Protein AF-A0A517R1C3-F1 (afdb_monomer_lite)

Radius of gyration: 14.02 Å; chains: 1; bounding box: 30×22×38 Å

Organism: NCBI:txid2527980

Structure (mmCIF, N/CA/C/O backbone):
data_AF-A0A517R1C3-F1
#
_entry.id   AF-A0A517R1C3-F1
#
loop_
_atom_site.group_PDB
_atom_site.id
_atom_site.type_symbol
_atom_site.label_atom_id
_atom_site.label_alt_id
_atom_site.label_comp_id
_atom_site.label_asym_id
_atom_site.label_entity_id
_atom_site.label_seq_id
_atom_site.pdbx_PDB_ins_code
_atom_site.Cartn_x
_atom_site.Cartn_y
_atom_site.Cartn_z
_atom_site.occupancy
_atom_site.B_iso_or_equiv
_atom_site.auth_seq_id
_atom_site.auth_comp_id
_atom_site.auth_asym_id
_atom_site.auth_atom_id
_atom_site.pdbx_PDB_model_num
ATOM 1 N N . MET A 1 1 ? 16.264 2.420 -1.023 1.00 49.44 1 MET A N 1
ATOM 2 C CA . MET A 1 1 ? 14.901 2.365 -1.586 1.00 49.44 1 MET A CA 1
ATOM 3 C C . MET A 1 1 ? 14.806 3.282 -2.793 1.00 49.44 1 MET A C 1
ATOM 5 O O . MET A 1 1 ? 14.989 4.488 -2.650 1.00 49.44 1 MET A O 1
ATOM 9 N N . GLN A 1 2 ? 14.559 2.724 -3.978 1.00 55.94 2 GLN A N 1
ATOM 10 C CA . GLN A 1 2 ? 14.267 3.508 -5.182 1.00 55.94 2 GLN A CA 1
ATOM 11 C C . GLN A 1 2 ? 12.750 3.575 -5.373 1.00 55.94 2 GLN A C 1
ATOM 13 O O . GLN A 1 2 ? 12.184 2.885 -6.212 1.00 55.94 2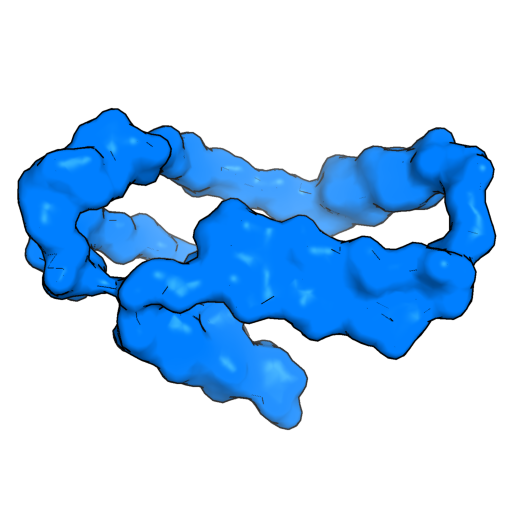 GLN A O 1
ATOM 18 N N . THR A 1 3 ? 12.076 4.396 -4.571 1.00 45.84 3 THR A N 1
ATOM 19 C CA . THR A 1 3 ? 10.622 4.623 -4.686 1.00 45.84 3 THR A CA 1
ATOM 20 C C . THR A 1 3 ? 10.285 5.916 -5.436 1.00 4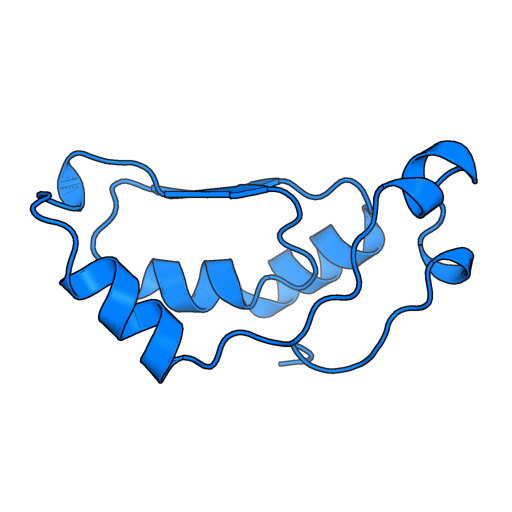5.84 3 THR A C 1
ATOM 22 O O . THR A 1 3 ? 9.114 6.243 -5.611 1.00 45.84 3 THR A O 1
ATOM 25 N N . SER A 1 4 ? 11.302 6.657 -5.890 1.00 44.03 4 SER A N 1
ATOM 26 C CA . SER A 1 4 ? 11.184 7.892 -6.670 1.00 44.03 4 SER A CA 1
ATOM 27 C C . SER A 1 4 ? 11.820 7.753 -8.063 1.00 44.03 4 SER A C 1
ATOM 29 O O . SER A 1 4 ? 12.686 6.906 -8.291 1.00 44.03 4 SER A O 1
ATOM 31 N N . GLY A 1 5 ? 11.350 8.575 -9.009 1.00 47.28 5 GLY A N 1
ATOM 32 C CA . GLY A 1 5 ? 11.813 8.629 -10.402 1.00 47.28 5 GLY A CA 1
ATOM 33 C C . GLY A 1 5 ? 10.711 8.292 -11.411 1.00 47.28 5 GLY A C 1
ATOM 34 O O . GLY A 1 5 ? 9.980 7.321 -11.218 1.00 47.28 5 GLY A O 1
ATOM 35 N N . ILE A 1 6 ? 10.614 9.097 -12.474 1.00 49.56 6 ILE A N 1
ATOM 36 C CA . ILE A 1 6 ? 9.699 8.880 -13.603 1.00 49.56 6 ILE A CA 1
ATOM 37 C C . ILE A 1 6 ? 10.239 7.707 -14.422 1.00 49.56 6 ILE A C 1
ATOM 39 O O . ILE A 1 6 ? 11.386 7.743 -14.864 1.00 49.56 6 ILE A O 1
ATOM 43 N N . VAL A 1 7 ? 9.424 6.670 -14.604 1.00 53.78 7 VAL A N 1
ATOM 44 C CA . VAL A 1 7 ? 9.657 5.663 -15.643 1.00 53.78 7 VAL A CA 1
ATOM 45 C C . VAL A 1 7 ? 8.748 6.036 -16.799 1.00 53.78 7 VAL A C 1
ATOM 47 O O . VAL A 1 7 ? 7.533 6.134 -16.625 1.00 53.78 7 VAL A O 1
ATOM 50 N N . TRP A 1 8 ? 9.343 6.335 -17.947 1.00 53.06 8 TRP A N 1
ATOM 51 C CA . TRP A 1 8 ? 8.593 6.759 -19.119 1.00 53.06 8 TRP A CA 1
ATOM 52 C C . TRP A 1 8 ? 7.852 5.562 -19.704 1.00 53.06 8 TRP A C 1
ATOM 54 O O . TRP A 1 8 ? 8.382 4.455 -19.736 1.00 53.06 8 TRP A O 1
ATOM 64 N N . GLN A 1 9 ? 6.626 5.782 -20.179 1.00 51.00 9 GLN A N 1
ATOM 65 C CA . GLN A 1 9 ? 5.740 4.715 -20.663 1.00 51.00 9 GLN A CA 1
ATOM 66 C C . GLN A 1 9 ? 6.390 3.824 -21.739 1.00 51.00 9 GLN A C 1
ATOM 68 O O . GLN A 1 9 ? 6.150 2.621 -21.779 1.00 51.00 9 GLN A O 1
ATOM 73 N N . GLN A 1 10 ? 7.266 4.408 -22.558 1.00 48.09 10 GLN A N 1
ATOM 74 C CA . GLN A 1 10 ? 8.054 3.738 -23.597 1.00 48.09 10 GLN A CA 1
ATOM 75 C C . GLN A 1 10 ? 9.080 2.716 -23.068 1.00 48.09 10 GLN A C 1
ATOM 77 O O . GLN A 1 10 ? 9.457 1.802 -23.796 1.00 48.09 10 GLN A O 1
ATOM 82 N N . ASP A 1 11 ? 9.502 2.837 -21.808 1.00 54.75 11 ASP A N 1
ATOM 83 C CA . ASP A 1 11 ? 10.523 1.980 -21.193 1.00 54.75 11 ASP A CA 1
ATOM 84 C C . ASP A 1 11 ? 9.905 0.819 -20.387 1.00 54.75 11 ASP A C 1
ATOM 86 O O . ASP A 1 11 ? 10.625 -0.034 -19.878 1.00 54.75 11 ASP A O 1
ATOM 90 N N . LEU A 1 12 ? 8.570 0.766 -20.278 1.00 53.06 12 LEU A N 1
ATOM 91 C CA . LEU A 1 12 ? 7.829 -0.198 -19.449 1.00 53.06 12 LEU A CA 1
ATOM 92 C C . LEU A 1 12 ? 7.506 -1.528 -20.155 1.00 53.06 12 LEU A C 1
ATOM 94 O O . LEU A 1 12 ? 6.901 -2.412 -19.549 1.00 53.06 12 LEU A O 1
ATOM 98 N N . GLY A 1 13 ? 7.853 -1.677 -21.438 1.00 49.78 13 GLY A N 1
ATOM 99 C CA . GLY A 1 13 ? 7.572 -2.897 -22.210 1.00 49.78 13 GLY A CA 1
ATOM 100 C C . GLY A 1 13 ? 6.078 -3.192 -22.429 1.00 49.78 13 GLY A C 1
ATOM 101 O O . GLY A 1 13 ? 5.720 -4.309 -22.797 1.00 49.78 13 GLY A O 1
ATOM 102 N N . VAL A 1 14 ? 5.204 -2.208 -22.205 1.00 48.28 14 VAL A N 1
ATOM 103 C CA . VAL A 1 14 ? 3.753 -2.302 -22.419 1.00 48.28 14 VAL A CA 1
ATOM 104 C C . VAL A 1 14 ? 3.374 -1.838 -23.825 1.00 48.28 14 VAL A C 1
ATOM 106 O O . VAL A 1 14 ? 3.983 -0.932 -24.388 1.00 48.28 14 VAL A O 1
ATOM 109 N N . SER A 1 15 ? 2.354 -2.472 -24.405 1.00 50.06 15 SER A N 1
ATOM 110 C CA . SER A 1 15 ? 1.816 -2.083 -25.716 1.00 50.06 15 SER A CA 1
ATOM 111 C C . SER A 1 15 ? 1.227 -0.663 -25.683 1.00 50.06 15 SER A C 1
ATOM 113 O O . SER A 1 15 ? 0.721 -0.237 -24.645 1.00 50.06 15 SER A O 1
ATOM 115 N N . GLU A 1 16 ? 1.222 0.055 -26.815 1.00 49.97 16 GLU A N 1
ATOM 116 C CA . GLU A 1 16 ? 0.690 1.435 -26.931 1.00 49.97 16 GLU A CA 1
ATOM 117 C C . GLU A 1 16 ? -0.711 1.595 -26.308 1.00 49.97 16 GLU A C 1
ATOM 119 O O . GLU A 1 16 ? -1.002 2.580 -25.636 1.00 49.97 16 GLU A O 1
ATOM 124 N N . LYS A 1 17 ? -1.552 0.562 -26.422 1.00 47.69 17 LYS A N 1
ATOM 125 C CA . LYS A 1 17 ? -2.917 0.527 -25.877 1.00 47.69 17 LYS A CA 1
ATOM 126 C C . LYS A 1 17 ? -2.987 0.525 -24.339 1.00 47.69 17 LYS A C 1
ATOM 128 O O . LYS A 1 17 ? -4.007 0.899 -23.769 1.00 47.69 17 LYS A O 1
ATOM 133 N N . GLN A 1 18 ? -1.938 0.062 -23.661 1.00 44.06 18 GLN A N 1
ATOM 134 C CA . GLN A 1 18 ? -1.840 0.043 -22.195 1.00 44.06 18 GLN A CA 1
ATOM 135 C C . GLN A 1 18 ? -1.263 1.360 -21.653 1.00 44.06 18 GLN A C 1
ATOM 137 O O . GLN A 1 18 ? -1.630 1.779 -20.558 1.00 44.06 18 GLN A O 1
ATOM 142 N N . ALA A 1 19 ? -0.420 2.040 -22.438 1.00 47.06 19 ALA A N 1
ATOM 143 C CA . ALA A 1 19 ?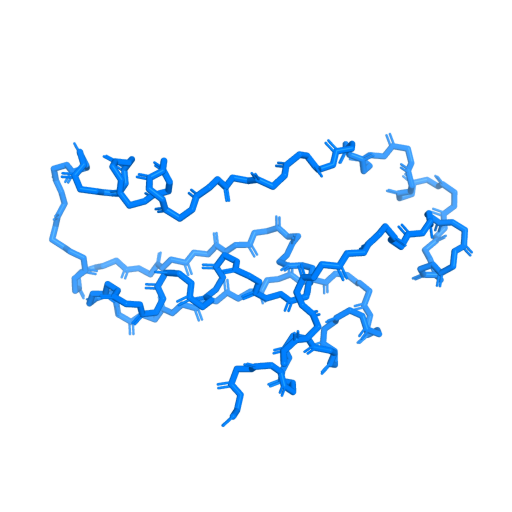 0.139 3.351 -22.109 1.00 47.06 19 ALA A CA 1
ATOM 144 C C . ALA A 1 19 ? -0.929 4.464 -22.116 1.00 47.06 19 ALA A C 1
ATOM 146 O O . ALA A 1 19 ? -0.922 5.325 -21.239 1.00 47.06 19 ALA A O 1
ATOM 147 N N . GLU A 1 20 ? -1.911 4.391 -23.024 1.00 46.94 20 GLU A N 1
ATOM 148 C CA . GLU A 1 20 ? -3.041 5.338 -23.097 1.00 46.94 20 GLU A CA 1
ATOM 149 C C . GLU A 1 20 ? -3.930 5.358 -21.839 1.00 46.94 20 GLU A C 1
ATOM 151 O O . GLU A 1 20 ? -4.669 6.319 -21.625 1.00 46.94 20 GLU A O 1
ATOM 156 N N . GLN A 1 21 ? -3.870 4.321 -20.994 1.00 48.69 21 GLN A N 1
ATOM 157 C CA . GLN A 1 21 ? -4.640 4.249 -19.744 1.00 48.69 21 GLN A CA 1
ATOM 158 C C . GLN A 1 21 ? -3.832 4.622 -18.494 1.00 48.69 21 GLN A C 1
ATOM 160 O O . GLN A 1 21 ? -4.401 4.714 -17.405 1.00 48.69 21 GLN A O 1
ATOM 165 N N . ALA A 1 22 ? -2.523 4.847 -18.626 1.00 44.62 22 ALA A N 1
ATOM 166 C CA . ALA A 1 22 ? -1.663 5.197 -17.505 1.00 44.62 22 ALA A CA 1
ATOM 167 C C . ALA A 1 22 ? -1.741 6.709 -17.227 1.00 44.62 22 ALA A C 1
ATOM 169 O O . ALA A 1 22 ? -1.198 7.526 -17.968 1.00 44.62 22 ALA A O 1
ATOM 170 N N . VAL A 1 23 ? -2.427 7.081 -16.145 1.00 48.03 23 VAL A N 1
ATOM 171 C CA . VAL A 1 23 ? -2.515 8.467 -15.658 1.00 48.03 23 VAL A CA 1
ATOM 172 C C . VAL A 1 23 ? -1.193 8.853 -14.980 1.00 48.03 23 VAL A C 1
ATOM 174 O O . VAL A 1 23 ? -0.659 8.074 -14.191 1.00 48.03 23 VAL A O 1
ATOM 177 N N . GLU A 1 24 ? -0.656 10.046 -15.267 1.00 42.03 24 GLU 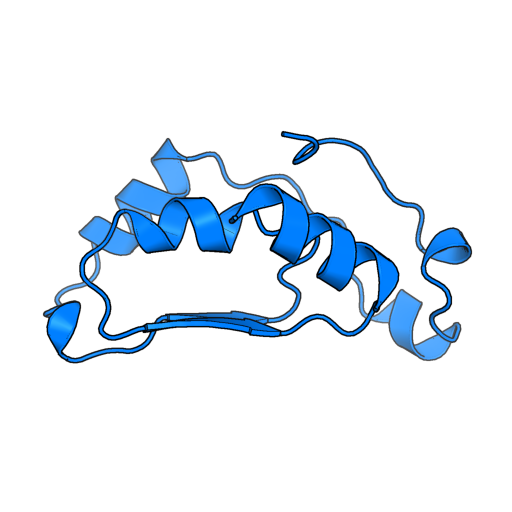A N 1
ATOM 178 C CA . GLU A 1 24 ? 0.536 10.580 -14.587 1.00 42.03 24 GLU A CA 1
ATOM 179 C C . GLU A 1 24 ? 0.359 10.557 -13.057 1.00 42.03 24 GLU A C 1
ATOM 181 O O . GLU A 1 24 ? -0.532 11.199 -12.495 1.00 42.03 24 GLU A O 1
ATOM 186 N N . TYR A 1 25 ? 1.229 9.811 -12.373 1.00 49.69 25 TYR A N 1
ATOM 187 C CA . TYR A 1 25 ? 1.185 9.615 -10.927 1.00 49.69 25 TYR A CA 1
ATOM 188 C C . TYR A 1 25 ? 1.917 10.751 -10.195 1.00 49.69 25 TYR A C 1
ATOM 190 O O . TYR A 1 25 ? 3.148 10.780 -10.135 1.00 49.69 25 TYR A O 1
ATOM 198 N N . ASN A 1 26 ? 1.167 11.678 -9.592 1.00 49.97 26 ASN A N 1
ATOM 199 C CA . ASN A 1 26 ? 1.699 12.542 -8.537 1.00 49.97 26 ASN A CA 1
ATOM 200 C C . ASN A 1 26 ? 1.776 11.730 -7.232 1.00 49.97 26 ASN A C 1
ATOM 202 O O . ASN A 1 26 ? 0.763 11.160 -6.827 1.00 49.97 26 ASN A O 1
ATOM 206 N N . PRO A 1 27 ? 2.933 11.649 -6.548 1.00 54.38 27 PRO A N 1
ATOM 207 C CA . PRO A 1 27 ? 3.061 10.790 -5.381 1.00 54.38 27 PRO A CA 1
ATOM 208 C C . PRO A 1 27 ? 2.219 11.306 -4.211 1.00 54.38 27 PRO A C 1
ATOM 210 O O . PRO A 1 27 ? 2.495 12.374 -3.664 1.00 54.38 27 PRO A O 1
ATOM 213 N N . THR A 1 28 ? 1.247 10.501 -3.776 1.00 61.56 28 THR A N 1
ATOM 214 C CA . THR A 1 28 ? 0.551 10.683 -2.496 1.00 61.56 28 THR A CA 1
ATOM 215 C C . THR A 1 28 ? 1.589 10.781 -1.376 1.00 61.56 28 THR A C 1
ATOM 217 O O . THR A 1 28 ? 2.475 9.923 -1.239 1.00 61.56 28 THR A O 1
ATOM 220 N N . THR A 1 29 ? 1.531 11.850 -0.578 1.00 73.81 29 THR A N 1
ATOM 221 C CA . THR A 1 29 ? 2.405 11.966 0.593 1.00 73.81 29 THR A CA 1
ATOM 222 C C . THR A 1 29 ? 2.005 10.913 1.624 1.00 73.81 29 THR A C 1
ATOM 224 O O . THR A 1 29 ? 0.828 10.577 1.748 1.00 73.81 29 THR A O 1
ATOM 227 N N . ALA A 1 30 ? 2.964 10.413 2.409 1.00 76.19 30 ALA A N 1
ATOM 228 C CA . ALA A 1 30 ? 2.661 9.436 3.459 1.00 76.19 30 ALA A CA 1
ATOM 229 C C . ALA A 1 30 ? 1.621 9.970 4.460 1.00 76.19 30 ALA A C 1
ATOM 231 O O . ALA A 1 30 ? 0.742 9.236 4.896 1.00 76.19 30 ALA A O 1
ATOM 232 N N . SER A 1 31 ? 1.660 11.276 4.741 1.00 79.69 31 SER A N 1
ATOM 233 C CA . SER A 1 31 ? 0.682 11.946 5.600 1.00 79.69 31 SER A CA 1
ATOM 234 C C . SER A 1 31 ? -0.740 11.933 5.034 1.00 79.69 31 SER A C 1
ATOM 236 O O . SER A 1 31 ? -1.681 11.673 5.779 1.00 79.69 31 SER A O 1
ATOM 238 N N . GLN A 1 32 ? -0.915 12.195 3.734 1.00 85.12 32 GLN A N 1
ATOM 239 C CA . GLN A 1 32 ? -2.233 12.159 3.095 1.00 85.12 32 GLN A CA 1
ATOM 240 C C . GLN A 1 32 ? -2.769 10.733 3.023 1.00 85.12 32 GLN A C 1
ATOM 242 O O . GLN A 1 32 ? -3.934 10.512 3.332 1.00 85.12 32 GLN A O 1
ATOM 247 N N . PHE A 1 33 ? -1.913 9.770 2.673 1.00 89.88 33 PHE A N 1
ATOM 248 C CA . PHE A 1 33 ? -2.280 8.357 2.650 1.00 89.88 33 PHE A CA 1
ATOM 249 C C . PHE A 1 33 ? -2.762 7.876 4.025 1.00 89.88 33 PHE A C 1
ATOM 251 O O . PHE A 1 33 ? -3.868 7.349 4.134 1.00 89.88 33 PHE A O 1
ATOM 258 N N . GLY A 1 34 ? -1.975 8.135 5.077 1.00 90.81 34 GLY A N 1
ATOM 259 C CA . GLY A 1 34 ? -2.331 7.760 6.444 1.00 90.81 34 GLY A CA 1
ATOM 260 C C . GLY A 1 34 ? -3.633 8.409 6.907 1.00 90.81 34 GLY A C 1
ATOM 261 O O . GLY A 1 34 ? -4.522 7.710 7.374 1.00 90.81 34 GLY A O 1
ATOM 262 N N . SER A 1 35 ? -3.805 9.714 6.662 1.00 92.31 35 SER A N 1
ATOM 263 C CA . SER A 1 35 ? -5.034 10.434 7.039 1.00 92.31 35 SER A CA 1
ATOM 264 C C . SER A 1 35 ? -6.286 9.861 6.363 1.00 92.31 35 SER A C 1
ATOM 266 O O . SER A 1 35 ? -7.358 9.839 6.964 1.00 92.31 35 SER A O 1
ATOM 268 N N . ILE A 1 36 ? -6.171 9.408 5.107 1.00 93.00 36 ILE A N 1
ATOM 269 C CA . ILE A 1 36 ? -7.282 8.768 4.394 1.00 93.00 36 ILE A CA 1
ATOM 270 C C . ILE A 1 36 ? -7.628 7.441 5.062 1.00 93.00 36 ILE A C 1
ATOM 272 O O . ILE A 1 36 ? -8.797 7.227 5.376 1.00 93.00 36 ILE A O 1
ATOM 276 N N . LEU A 1 37 ? -6.639 6.577 5.302 1.00 94.44 37 LEU A N 1
ATOM 277 C CA . LEU A 1 37 ? -6.887 5.281 5.932 1.00 94.44 37 LEU A CA 1
ATOM 278 C C . LEU A 1 37 ? -7.460 5.435 7.340 1.00 94.44 37 LEU A C 1
ATOM 280 O O . LEU A 1 37 ? -8.502 4.854 7.616 1.00 94.44 37 LEU A O 1
ATOM 284 N N . GLU A 1 38 ? -6.871 6.294 8.173 1.00 94.56 38 GLU A N 1
ATOM 285 C CA . GLU A 1 38 ? -7.344 6.591 9.533 1.00 94.56 38 GLU A CA 1
ATOM 286 C C . GLU A 1 38 ? -8.786 7.119 9.576 1.00 94.56 38 GLU A C 1
ATOM 288 O O . GLU A 1 38 ? -9.477 6.952 10.581 1.00 94.56 38 GLU A O 1
ATOM 293 N N . SER A 1 39 ? -9.262 7.745 8.494 1.00 96.25 39 SER A N 1
ATOM 294 C CA . SER A 1 39 ? -10.644 8.226 8.391 1.00 96.25 39 SER A CA 1
ATOM 295 C C . SER A 1 39 ? -11.666 7.127 8.075 1.00 96.25 39 SER A C 1
ATOM 297 O O . SER A 1 39 ? -12.872 7.365 8.189 1.00 96.25 39 SER A O 1
ATOM 299 N N . LEU A 1 40 ? -11.216 5.935 7.672 1.00 95.50 40 LEU A N 1
ATOM 300 C CA . LEU A 1 40 ? -12.099 4.822 7.352 1.00 95.50 40 LEU A CA 1
ATOM 301 C C . LEU A 1 40 ? -12.657 4.212 8.648 1.00 95.50 40 LEU A C 1
ATOM 303 O O . LEU A 1 40 ? -11.889 3.787 9.509 1.00 95.50 40 LEU A O 1
ATOM 307 N N . PRO A 1 41 ? -13.989 4.097 8.800 1.00 96.44 41 PRO A N 1
ATOM 308 C CA . PRO A 1 41 ? -14.601 3.474 9.969 1.00 96.44 41 PRO A CA 1
ATOM 309 C C . PRO A 1 41 ? -14.587 1.941 9.834 1.00 96.44 41 PRO A C 1
ATOM 311 O O . PRO A 1 41 ? -15.641 1.304 9.797 1.00 96.44 41 PRO A O 1
ATOM 314 N N . ILE A 1 42 ? -13.396 1.356 9.700 1.00 96.38 42 ILE A N 1
ATOM 315 C CA . ILE A 1 42 ? -13.189 -0.082 9.502 1.00 96.38 42 ILE A CA 1
ATOM 316 C C . ILE A 1 42 ? -12.240 -0.655 10.552 1.00 96.38 42 ILE A C 1
ATOM 318 O O . ILE A 1 42 ? -11.393 0.043 11.101 1.00 96.38 42 ILE A O 1
ATOM 322 N N . ASP A 1 43 ? -12.373 -1.953 10.794 1.00 97.06 43 ASP A N 1
ATOM 323 C CA . ASP A 1 43 ? -11.390 -2.742 11.524 1.00 97.06 43 ASP A CA 1
ATOM 324 C C . ASP A 1 43 ? -10.444 -3.393 10.511 1.00 97.06 43 ASP A C 1
ATOM 326 O O . ASP A 1 43 ? -10.836 -4.334 9.820 1.00 97.06 43 ASP A O 1
ATOM 330 N N . TYR A 1 44 ? -9.232 -2.854 10.368 1.00 97.69 44 TYR A N 1
ATOM 331 C CA . TYR A 1 44 ? -8.294 -3.246 9.312 1.00 97.69 44 TYR A CA 1
ATOM 332 C C . TYR A 1 44 ? -8.015 -4.753 9.284 1.00 97.69 44 TYR A C 1
ATOM 334 O O . TYR A 1 44 ? -7.922 -5.318 8.197 1.00 97.69 44 TYR A O 1
ATOM 342 N N . GLU A 1 45 ? -7.979 -5.422 10.442 1.00 97.94 45 GLU A N 1
ATOM 343 C CA . GLU A 1 45 ? -7.694 -6.862 10.547 1.00 97.94 45 GLU A CA 1
ATOM 344 C C . GLU A 1 45 ? -8.744 -7.729 9.827 1.00 97.94 45 GLU A C 1
ATOM 346 O O . GLU A 1 45 ? -8.483 -8.883 9.474 1.00 97.94 45 GLU A O 1
ATOM 351 N N . GLN A 1 46 ? -9.931 -7.174 9.556 1.00 98.00 46 GLN A N 1
ATOM 352 C CA . GLN A 1 46 ? -11.005 -7.840 8.816 1.00 98.00 46 GLN A CA 1
ATOM 353 C C . GLN A 1 46 ? -10.919 -7.640 7.294 1.00 98.00 46 GLN A C 1
ATOM 355 O O . GLN A 1 46 ? -11.683 -8.269 6.558 1.00 98.00 46 GLN A O 1
ATOM 360 N N . PHE A 1 47 ? -10.005 -6.796 6.806 1.00 98.12 47 PHE A N 1
ATOM 361 C CA . PHE A 1 47 ? -9.903 -6.416 5.397 1.00 98.12 47 PHE A CA 1
ATOM 362 C C . PHE A 1 47 ? -8.509 -6.668 4.813 1.00 98.12 47 PHE A C 1
ATOM 364 O O . PHE A 1 47 ? -7.492 -6.632 5.503 1.00 98.12 47 PHE A O 1
ATOM 371 N N . SER A 1 48 ? -8.479 -6.887 3.499 1.00 97.94 48 SER A N 1
ATOM 372 C CA . SER A 1 48 ? -7.259 -6.944 2.690 1.00 97.94 48 SER A CA 1
ATOM 373 C C . SER A 1 48 ? -7.097 -5.622 1.941 1.00 97.94 48 SER A C 1
ATOM 375 O O . SER A 1 48 ? -8.070 -5.123 1.369 1.00 97.94 48 SER A O 1
ATOM 377 N N . PHE A 1 49 ? -5.887 -5.064 1.904 1.00 97.62 49 PHE A N 1
ATOM 378 C CA . PHE A 1 49 ? -5.587 -3.888 1.085 1.00 97.62 49 PHE A CA 1
ATOM 379 C C . PHE A 1 49 ? -5.054 -4.328 -0.282 1.00 97.62 49 PHE A C 1
ATOM 381 O O . PHE A 1 49 ? -4.095 -5.096 -0.348 1.00 97.62 49 PHE A O 1
ATOM 388 N N . VAL A 1 50 ? -5.648 -3.836 -1.373 1.00 97.00 50 VAL A N 1
ATOM 389 C CA . VAL A 1 50 ? -5.222 -4.158 -2.746 1.00 97.00 50 VAL A CA 1
ATOM 390 C C . VAL A 1 50 ? -4.865 -2.878 -3.495 1.00 97.00 50 VAL A C 1
ATOM 392 O O . VAL A 1 50 ? -5.716 -2.008 -3.672 1.00 97.00 50 VAL A O 1
ATOM 395 N N . ASP A 1 51 ? -3.621 -2.789 -3.962 1.00 94.62 51 ASP A N 1
ATOM 396 C CA . ASP A 1 51 ? -3.105 -1.687 -4.776 1.00 94.62 51 ASP A CA 1
ATOM 397 C C . ASP A 1 51 ? -3.026 -2.100 -6.253 1.00 94.62 51 ASP A C 1
ATOM 399 O O . ASP A 1 51 ? -2.259 -2.994 -6.625 1.00 94.62 51 ASP A O 1
ATOM 403 N N . LEU A 1 52 ? -3.843 -1.470 -7.099 1.00 93.00 52 LEU A N 1
ATOM 404 C CA . LEU A 1 52 ? -3.882 -1.732 -8.537 1.00 93.00 52 LEU A CA 1
ATOM 405 C C . LEU A 1 52 ? -2.974 -0.736 -9.266 1.00 93.00 52 LEU A C 1
ATOM 407 O O . LEU A 1 52 ? -3.263 0.457 -9.297 1.00 93.00 52 LEU A O 1
ATOM 411 N N . GLY A 1 53 ? -1.911 -1.237 -9.894 1.00 90.12 53 GLY A N 1
ATOM 412 C CA . GLY A 1 53 ? -0.838 -0.406 -10.442 1.00 90.12 53 GLY A CA 1
ATOM 413 C C . GLY A 1 53 ? 0.187 -0.037 -9.372 1.00 90.12 53 GLY A C 1
ATOM 414 O O . GLY A 1 53 ? 0.553 1.130 -9.239 1.00 90.12 53 GLY A O 1
ATOM 415 N N . SER A 1 54 ? 0.642 -1.028 -8.596 1.00 90.50 54 SER A N 1
ATOM 416 C CA . SER A 1 54 ? 1.482 -0.797 -7.413 1.00 90.50 54 SER A CA 1
ATOM 417 C C . SER A 1 54 ? 2.863 -0.203 -7.713 1.00 90.50 54 SER A C 1
ATOM 419 O O . SER A 1 54 ? 3.582 0.227 -6.800 1.00 90.50 54 SER A O 1
ATOM 421 N N . GLY A 1 55 ? 3.270 -0.183 -8.986 1.00 90.00 55 GLY A N 1
ATOM 422 C CA . GLY A 1 55 ? 4.515 0.408 -9.440 1.00 90.00 55 GLY A CA 1
ATOM 423 C C . GLY A 1 55 ? 5.705 -0.166 -8.682 1.00 90.00 55 GLY A C 1
ATOM 424 O O . GLY A 1 55 ? 5.875 -1.375 -8.601 1.00 90.00 55 GLY A O 1
ATOM 425 N N . LYS A 1 56 ? 6.518 0.710 -8.082 1.00 90.12 56 LYS A N 1
ATOM 426 C CA . LYS A 1 56 ? 7.711 0.337 -7.295 1.00 90.12 56 LYS A CA 1
ATOM 427 C C . LYS A 1 56 ? 7.418 0.006 -5.819 1.00 90.12 56 LYS A C 1
ATOM 429 O O . LYS A 1 56 ? 8.359 -0.067 -5.029 1.00 90.12 56 LYS A O 1
ATOM 434 N N . GLY A 1 57 ? 6.147 -0.119 -5.426 1.00 91.75 57 GLY A N 1
ATOM 435 C CA . GLY A 1 57 ? 5.737 -0.595 -4.097 1.00 91.75 57 GLY A CA 1
ATOM 436 C C . GLY A 1 57 ? 5.614 0.467 -2.999 1.00 91.75 57 GLY A C 1
ATOM 437 O O . GLY A 1 57 ? 5.495 0.124 -1.829 1.00 91.75 57 GLY A O 1
ATOM 438 N N . ARG A 1 58 ? 5.621 1.767 -3.328 1.00 90.94 58 ARG A N 1
ATOM 439 C CA . ARG A 1 58 ? 5.545 2.833 -2.307 1.00 90.94 58 ARG A CA 1
ATOM 440 C C . ARG A 1 58 ? 4.261 2.766 -1.474 1.00 90.94 58 ARG A C 1
ATOM 442 O O . ARG A 1 58 ? 4.324 2.957 -0.267 1.00 90.94 58 ARG A O 1
ATOM 449 N N . VAL A 1 59 ? 3.112 2.552 -2.112 1.00 92.19 59 VAL A N 1
ATOM 450 C CA . VAL A 1 59 ? 1.820 2.454 -1.413 1.00 92.19 59 VAL A CA 1
ATOM 451 C C . VAL A 1 59 ? 1.734 1.160 -0.613 1.00 92.19 59 VAL A C 1
ATOM 453 O O . VAL A 1 59 ? 1.284 1.211 0.524 1.00 92.19 59 VAL A O 1
ATOM 456 N N . LEU A 1 60 ? 2.262 0.048 -1.133 1.00 93.56 60 LEU A N 1
ATOM 457 C CA . LEU A 1 60 ? 2.362 -1.218 -0.396 1.00 93.56 60 LEU A CA 1
ATOM 458 C C . LEU A 1 60 ? 3.133 -1.057 0.920 1.00 93.56 60 LEU A C 1
ATOM 460 O O . LEU A 1 60 ? 2.631 -1.464 1.961 1.00 93.56 60 LEU A O 1
ATOM 464 N N . LEU A 1 61 ? 4.290 -0.385 0.888 1.00 92.00 61 LEU A N 1
ATOM 465 C CA . LEU A 1 61 ? 5.078 -0.076 2.088 1.00 92.00 61 LEU A CA 1
ATOM 466 C C . LEU A 1 61 ? 4.327 0.813 3.086 1.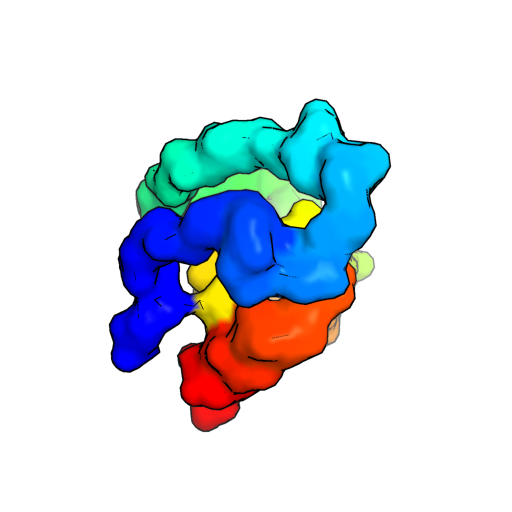00 92.00 61 LEU A C 1
ATOM 468 O O . LEU A 1 61 ? 4.489 0.675 4.289 1.00 92.00 61 LEU A O 1
ATOM 472 N N . MET A 1 62 ? 3.517 1.761 2.609 1.00 92.31 62 MET A N 1
ATOM 473 C CA . MET A 1 62 ? 2.719 2.596 3.512 1.00 92.31 62 MET A CA 1
ATOM 474 C C . MET A 1 62 ? 1.528 1.820 4.089 1.00 92.31 62 MET A C 1
ATOM 476 O O . MET A 1 62 ? 1.177 2.017 5.246 1.00 92.31 62 MET A O 1
ATOM 480 N N . ALA A 1 63 ? 0.904 0.945 3.298 1.00 94.56 63 ALA A N 1
ATOM 481 C CA . ALA A 1 63 ? -0.213 0.111 3.728 1.00 94.56 63 ALA A CA 1
ATOM 482 C C . ALA A 1 63 ? 0.223 -0.982 4.716 1.00 9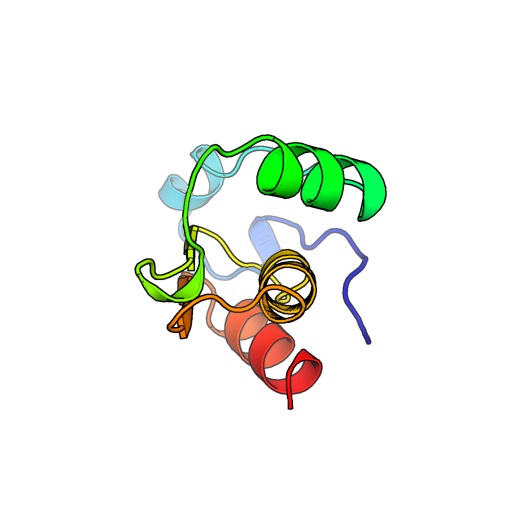4.56 63 ALA A C 1
ATOM 484 O O . ALA A 1 63 ? -0.564 -1.337 5.587 1.00 94.56 63 ALA A O 1
ATOM 485 N N . SER A 1 64 ? 1.463 -1.483 4.627 1.00 93.75 64 SER A N 1
ATOM 486 C CA . SER A 1 64 ? 1.995 -2.492 5.556 1.00 93.75 64 SER A CA 1
ATOM 487 C C . SER A 1 64 ? 2.178 -1.988 6.989 1.00 93.75 64 SER A C 1
ATOM 489 O O . SER A 1 64 ? 2.316 -2.799 7.897 1.00 93.75 64 SER A O 1
ATOM 491 N N . GLU A 1 65 ? 2.152 -0.670 7.209 1.00 93.94 65 GLU A N 1
ATOM 492 C CA . GLU A 1 65 ? 2.149 -0.069 8.552 1.00 93.94 65 GLU A CA 1
ATOM 493 C C . GLU A 1 65 ? 0.775 -0.168 9.247 1.00 93.94 65 GLU A C 1
ATOM 495 O O . GLU A 1 65 ? 0.651 0.139 10.433 1.00 93.94 65 GLU A O 1
ATOM 500 N N . PHE A 1 66 ? -0.268 -0.592 8.526 1.00 95.62 66 PHE A N 1
ATOM 501 C CA . PHE A 1 66 ? -1.614 -0.802 9.056 1.00 95.62 66 PHE A CA 1
ATOM 502 C C . PHE A 1 66 ? -1.881 -2.301 9.244 1.00 95.62 66 PHE A C 1
ATOM 504 O O . PHE A 1 66 ? -1.393 -3.113 8.456 1.00 95.62 66 PHE A O 1
ATOM 511 N N . PRO A 1 67 ? -2.701 -2.700 10.234 1.00 97.06 67 PRO A N 1
ATOM 512 C CA . PRO A 1 67 ? -2.929 -4.107 10.551 1.00 97.06 67 PRO A CA 1
ATOM 513 C C . PRO A 1 67 ? -3.953 -4.759 9.608 1.00 97.06 67 PRO A C 1
ATOM 515 O O . PRO A 1 67 ? -4.854 -5.464 10.047 1.00 97.06 67 PRO A O 1
ATOM 518 N N . PHE A 1 68 ? -3.850 -4.516 8.298 1.00 98.12 68 PHE A N 1
ATOM 519 C CA . PHE A 1 68 ? -4.637 -5.258 7.316 1.00 98.12 68 PHE A CA 1
ATOM 520 C C . PHE A 1 68 ? -4.299 -6.748 7.377 1.00 98.12 68 PHE A C 1
ATOM 522 O O . PHE A 1 68 ? -3.157 -7.130 7.634 1.00 98.12 68 PHE A O 1
ATOM 529 N N . ARG A 1 69 ? -5.278 -7.603 7.067 1.00 97.88 69 ARG A N 1
ATOM 530 C CA . ARG A 1 69 ? -5.077 -9.058 6.978 1.00 97.88 69 ARG A CA 1
ATOM 531 C C . ARG A 1 69 ? -3.950 -9.425 6.007 1.00 97.88 69 ARG A C 1
ATOM 533 O O . ARG A 1 69 ? -3.206 -10.372 6.246 1.00 97.88 69 ARG A O 1
ATOM 540 N N . GLU A 1 70 ? -3.875 -8.701 4.897 1.00 97.56 70 GLU A N 1
ATOM 541 C CA . GLU A 1 70 ? -2.841 -8.803 3.869 1.00 97.56 70 GLU A CA 1
ATOM 542 C C . GLU A 1 70 ? -2.781 -7.495 3.067 1.00 97.56 70 GLU A C 1
ATOM 544 O O . GLU A 1 70 ? -3.776 -6.770 2.952 1.00 97.56 70 GLU A O 1
ATOM 549 N N . VAL A 1 71 ? -1.616 -7.222 2.481 1.00 97.12 71 VAL A N 1
ATOM 550 C CA . VAL A 1 71 ? -1.385 -6.108 1.558 1.00 97.12 71 VAL A CA 1
ATOM 551 C C . VAL A 1 71 ? -0.905 -6.696 0.235 1.00 97.12 71 VAL A C 1
ATOM 553 O O . VAL A 1 71 ? 0.124 -7.368 0.188 1.00 97.12 71 VAL A O 1
ATOM 556 N N . VAL A 1 72 ? -1.658 -6.467 -0.839 1.00 96.88 72 VAL A N 1
ATOM 557 C CA . VAL A 1 72 ? -1.427 -7.078 -2.154 1.00 96.88 72 VAL A CA 1
ATOM 558 C C . VAL A 1 72 ? -1.212 -5.996 -3.203 1.00 96.88 72 VAL A C 1
ATOM 560 O O . VAL A 1 72 ? -2.050 -5.115 -3.380 1.00 96.88 72 VAL A O 1
ATOM 563 N N . GLY A 1 73 ? -0.104 -6.089 -3.937 1.00 95.12 73 GLY A N 1
ATOM 564 C CA . GLY A 1 73 ? 0.162 -5.258 -5.110 1.00 95.12 73 GLY A CA 1
ATOM 565 C C . GLY A 1 73 ? -0.087 -6.006 -6.408 1.00 95.12 73 GLY A C 1
ATOM 566 O O . GLY A 1 73 ? 0.371 -7.136 -6.573 1.00 95.12 73 GLY A O 1
ATOM 567 N N . VAL A 1 74 ? -0.783 -5.362 -7.341 1.00 94.94 74 VAL A N 1
ATOM 568 C CA . VAL A 1 74 ? -0.970 -5.851 -8.709 1.00 94.94 74 VAL A CA 1
ATOM 569 C C . VAL A 1 74 ? -0.268 -4.892 -9.661 1.00 94.94 74 VAL A C 1
ATOM 571 O O . VAL A 1 74 ? -0.612 -3.715 -9.729 1.00 94.94 74 VAL A O 1
ATOM 574 N N . GLU A 1 75 ? 0.698 -5.397 -10.422 1.00 92.31 75 GLU A N 1
ATOM 575 C CA . GLU A 1 75 ? 1.486 -4.616 -11.376 1.00 92.31 75 GLU A CA 1
ATOM 576 C C . GLU A 1 75 ? 1.616 -5.384 -12.696 1.00 92.31 75 GLU A C 1
ATOM 578 O O . GLU A 1 75 ? 1.863 -6.590 -12.699 1.00 92.31 75 GLU A O 1
ATOM 583 N N . LEU A 1 76 ? 1.427 -4.690 -13.821 1.00 87.69 76 LEU A N 1
ATOM 584 C CA . LEU A 1 76 ? 1.506 -5.283 -15.158 1.00 87.69 76 LEU A CA 1
ATOM 585 C C . LEU A 1 76 ? 2.943 -5.338 -15.679 1.00 87.69 76 LEU A C 1
ATOM 587 O O . LEU A 1 76 ? 3.296 -6.252 -16.421 1.00 87.69 76 LEU A O 1
ATOM 591 N N . SER A 1 77 ? 3.775 -4.366 -15.311 1.00 90.44 77 SER A N 1
ATOM 592 C CA . SER A 1 77 ? 5.177 -4.330 -15.705 1.00 90.44 77 SER A CA 1
ATOM 593 C C . SER A 1 77 ? 6.007 -5.231 -14.783 1.00 90.44 77 SER A C 1
ATOM 595 O O . SER A 1 77 ? 6.266 -4.885 -13.627 1.00 90.44 77 SER A O 1
ATOM 597 N N . SER A 1 78 ? 6.531 -6.334 -15.322 1.00 89.88 78 SER A N 1
ATOM 598 C CA . SER A 1 78 ? 7.413 -7.252 -14.586 1.00 89.88 78 SER A CA 1
ATOM 599 C C . SER A 1 78 ? 8.641 -6.553 -13.989 1.00 89.88 78 SER A C 1
ATOM 601 O O . SER A 1 78 ? 9.017 -6.847 -12.861 1.00 89.88 78 SER A O 1
ATOM 603 N N . GLN A 1 79 ? 9.213 -5.563 -14.682 1.00 90.50 79 GLN A N 1
ATOM 604 C CA . GLN A 1 79 ? 10.360 -4.799 -14.179 1.00 90.50 79 GLN A CA 1
ATOM 605 C C . GLN A 1 79 ? 10.009 -3.983 -12.923 1.00 90.50 79 GLN A C 1
ATOM 607 O O . GLN A 1 79 ? 10.731 -4.007 -11.929 1.00 90.50 79 GLN A O 1
ATOM 612 N N . LEU A 1 80 ? 8.894 -3.247 -12.953 1.00 87.94 80 LEU A N 1
ATOM 613 C CA . LEU A 1 80 ? 8.385 -2.521 -11.782 1.00 87.94 80 LEU A CA 1
ATOM 614 C C . LEU A 1 80 ? 8.034 -3.468 -10.630 1.00 87.94 80 LEU A C 1
ATOM 616 O O . LEU A 1 80 ? 8.378 -3.161 -9.491 1.00 87.94 80 LEU A O 1
ATOM 620 N N . HIS A 1 81 ? 7.428 -4.621 -10.927 1.00 90.69 81 HIS A N 1
ATOM 621 C CA . HIS A 1 81 ? 7.143 -5.650 -9.931 1.00 90.69 81 HIS A CA 1
ATOM 622 C C . HIS A 1 81 ? 8.421 -6.150 -9.240 1.00 90.69 81 HIS A C 1
ATOM 624 O O . HIS A 1 81 ? 8.473 -6.185 -8.014 1.00 90.69 81 HIS A O 1
ATOM 630 N N . GLU A 1 82 ? 9.476 -6.460 -9.998 1.00 92.12 82 GLU A N 1
ATOM 631 C CA . GLU A 1 82 ? 10.775 -6.853 -9.434 1.00 92.12 82 GLU A CA 1
ATOM 632 C C . GLU A 1 82 ? 11.369 -5.751 -8.548 1.00 92.12 82 GLU A C 1
ATOM 634 O O . GLU A 1 82 ? 11.892 -6.026 -7.469 1.00 92.12 82 GLU A O 1
ATOM 639 N N . ILE A 1 83 ? 11.272 -4.484 -8.963 1.00 91.06 83 ILE A N 1
ATOM 640 C CA . ILE A 1 83 ? 11.724 -3.353 -8.140 1.00 91.06 83 ILE A CA 1
ATOM 641 C C . ILE A 1 83 ? 10.898 -3.249 -6.850 1.00 91.06 83 ILE A C 1
ATOM 643 O O . ILE A 1 83 ? 11.463 -2.975 -5.794 1.00 91.06 83 ILE A O 1
ATOM 647 N N . ALA A 1 84 ? 9.580 -3.449 -6.920 1.00 91.00 84 ALA A N 1
ATOM 648 C CA . ALA A 1 84 ? 8.708 -3.424 -5.752 1.00 91.00 84 ALA A CA 1
ATOM 649 C C . ALA A 1 84 ? 9.039 -4.546 -4.765 1.00 91.00 84 ALA A C 1
ATOM 651 O O . ALA A 1 84 ? 9.214 -4.255 -3.587 1.00 91.00 84 ALA A O 1
ATOM 652 N N . ALA A 1 85 ? 9.193 -5.784 -5.245 1.00 90.88 85 ALA A N 1
ATOM 653 C CA . ALA A 1 85 ? 9.578 -6.926 -4.417 1.00 90.88 85 ALA A CA 1
ATOM 654 C C . ALA A 1 85 ? 10.904 -6.656 -3.683 1.00 90.88 85 ALA A C 1
ATOM 656 O O . ALA A 1 85 ? 10.960 -6.729 -2.461 1.00 90.88 85 ALA A O 1
ATOM 657 N N . ASN A 1 86 ? 11.924 -6.179 -4.405 1.00 91.06 86 ASN A N 1
ATOM 658 C CA . ASN A 1 86 ? 13.221 -5.818 -3.819 1.00 91.06 86 ASN A CA 1
ATOM 659 C C . ASN A 1 86 ? 13.178 -4.623 -2.844 1.00 91.06 86 ASN A C 1
ATOM 661 O O . ASN A 1 86 ? 14.128 -4.416 -2.095 1.00 91.06 86 ASN A O 1
ATOM 665 N N . ASN A 1 87 ? 12.155 -3.764 -2.908 1.00 84.25 87 ASN A N 1
ATOM 666 C CA . ASN A 1 87 ? 12.003 -2.642 -1.976 1.00 84.25 87 ASN A CA 1
ATOM 667 C C . ASN A 1 87 ? 11.269 -3.044 -0.686 1.00 84.25 87 ASN A C 1
ATOM 669 O O . ASN A 1 87 ? 11.327 -2.271 0.270 1.00 84.25 87 ASN A O 1
ATOM 673 N N . ILE A 1 88 ? 10.527 -4.156 -0.701 1.00 82.44 88 ILE A N 1
ATOM 674 C CA . ILE A 1 88 ? 9.658 -4.607 0.396 1.00 82.44 88 ILE A CA 1
ATOM 675 C C . ILE A 1 88 ? 10.320 -5.722 1.222 1.00 82.44 88 ILE A C 1
ATOM 677 O O . ILE A 1 88 ? 10.034 -5.808 2.415 1.00 82.44 88 ILE A O 1
ATOM 681 N N . ASP A 1 89 ? 11.208 -6.518 0.617 1.00 68.75 89 ASP A N 1
ATOM 682 C CA . ASP A 1 89 ? 12.087 -7.478 1.312 1.00 68.75 89 ASP A CA 1
ATOM 683 C C . ASP A 1 89 ? 13.155 -6.792 2.191 1.00 68.75 89 ASP A C 1
ATOM 685 O O . ASP A 1 89 ? 13.428 -7.313 3.300 1.00 68.75 89 ASP A O 1
#

InterPro domains:
  IPR025789 Histone-lysine N-methyltransferase DOT1 domain [PF08123] (25-86)
  IPR029063 S-adenosyl-L-methionine-dependent methyltransferase superfamily [G3DSA:3.40.50.150] (17-89)
  IPR029063 S-adenosyl-L-methionine-dependent methyltransferase superfamily [SSF53335] (24-88)

Foldseek 3Di:
DPPDDDDDPVNQPDDPVVSVPDDDDDDDDLVNLVVVVVPDPDDQCVAEAEAEQCFLPPSVVSCVVHNHVYYYYDHPRPVRVVNNVVVVD

pLDDT: mean 78.64, std 20.4, range [42.03, 98.12]

Secondary structure (DSSP, 8-state):
-----PPPGGGTT--HHHHTT----PPPPHHHHHHHHHTS-S-GGG-EEEEET-TTSHHHHHHTTS--SEEEEE-S-HHHHHHHHHHH-

Sequence (89 aa):
MQTSGIVWQQDLGVSEKQAEQAVEYNPTTASQFGSILESLPIDYEQFSFVDLGSGKGRVLLMASEFPFREVVGVELSSQLHEIAANNID